Protein AF-A0A2E8YBE5-F1 (afdb_monomer_lite)

Radius of gyration: 21.03 Å; chains: 1; bounding box: 48×28×52 Å

Secondary structure (DSSP, 8-state):
-HHHHHHTT-----S--EEEEETTTTEEEETT--EE-SS-----GGG--TTSHHHHTT-----------S---HHHHHHH-SS-S---PPP---

Sequence (94 aa):
MFERARSAGARIVGDTLVTGLDRADKRVFPDSGAVYAKNTLVATNGYTGDFIPELKRRLLPTGASIIVTESLPEEIMRSALIKPRLFTAPNQDH

Structure (mmCIF, N/CA/C/O backbone):
data_AF-A0A2E8YBE5-F1
#
_entry.id   AF-A0A2E8YBE5-F1
#
loop_
_atom_site.group_PDB
_atom_site.id
_atom_site.type_symbol
_atom_site.label_atom_id
_atom_site.label_alt_id
_atom_site.label_comp_id
_atom_site.label_asym_id
_atom_site.label_entity_id
_atom_site.label_seq_id
_atom_site.pdbx_PDB_ins_code
_atom_site.Cartn_x
_atom_site.Cartn_y
_atom_site.Cartn_z
_atom_site.occupancy
_atom_site.B_iso_or_equiv
_atom_site.auth_seq_id
_atom_site.auth_comp_id
_atom_site.auth_asym_id
_atom_site.auth_atom_id
_atom_site.pdbx_PDB_model_num
ATOM 1 N N . MET A 1 1 ? -17.921 -2.912 -2.879 1.00 80.50 1 MET A N 1
ATOM 2 C CA . MET A 1 1 ? -16.993 -2.227 -3.813 1.00 80.50 1 MET A CA 1
ATOM 3 C C . MET A 1 1 ? -16.125 -3.220 -4.583 1.00 80.50 1 MET A C 1
ATOM 5 O O . MET A 1 1 ? -16.148 -3.163 -5.803 1.00 80.50 1 MET A O 1
ATOM 9 N N . PHE A 1 2 ? -15.447 -4.154 -3.902 1.00 88.69 2 PHE A N 1
ATOM 10 C CA . PHE A 1 2 ? -14.634 -5.223 -4.509 1.00 88.69 2 PHE A CA 1
ATOM 11 C C . PHE A 1 2 ? -15.310 -5.934 -5.698 1.00 88.69 2 PHE A C 1
ATOM 13 O O . PHE A 1 2 ? -14.814 -5.850 -6.819 1.00 88.69 2 PHE A O 1
ATOM 20 N N . GLU A 1 3 ? -16.491 -6.530 -5.494 1.00 92.88 3 GLU A N 1
ATOM 21 C CA . GLU A 1 3 ? -17.185 -7.269 -6.566 1.00 92.88 3 GLU A CA 1
ATOM 22 C C . GLU A 1 3 ? -17.561 -6.397 -7.767 1.00 92.88 3 GLU A C 1
ATOM 24 O O . GLU A 1 3 ? -17.522 -6.856 -8.907 1.00 92.88 3 GLU A O 1
ATOM 29 N N . ARG A 1 4 ? -17.871 -5.114 -7.536 1.00 94.62 4 ARG A N 1
ATOM 30 C CA . ARG A 1 4 ? -18.173 -4.177 -8.626 1.00 94.62 4 ARG A CA 1
ATOM 31 C C . ARG A 1 4 ? -16.936 -3.900 -9.478 1.00 94.62 4 ARG A C 1
ATOM 33 O O . ARG A 1 4 ? -17.041 -3.903 -10.697 1.00 94.62 4 ARG A O 1
ATOM 40 N N . ALA A 1 5 ? -15.773 -3.701 -8.855 1.00 93.81 5 ALA A N 1
ATOM 41 C CA . ALA A 1 5 ? -14.520 -3.488 -9.577 1.00 93.81 5 ALA A CA 1
ATOM 42 C C . ALA A 1 5 ? -14.123 -4.730 -10.387 1.00 93.81 5 ALA A C 1
ATOM 44 O O . ALA A 1 5 ? -13.787 -4.618 -11.565 1.00 93.81 5 ALA A O 1
ATOM 45 N N . ARG A 1 6 ? -14.236 -5.918 -9.781 1.00 94.38 6 ARG A N 1
ATOM 46 C CA . ARG A 1 6 ? -13.949 -7.188 -10.457 1.00 94.38 6 ARG A CA 1
ATOM 47 C C . ARG A 1 6 ? -14.875 -7.421 -11.651 1.00 94.38 6 ARG A C 1
ATOM 49 O O . ARG A 1 6 ? -14.402 -7.740 -12.736 1.00 94.38 6 ARG A O 1
ATOM 56 N N . SER A 1 7 ? -16.176 -7.186 -11.476 1.00 96.44 7 SER A N 1
ATOM 57 C CA . SER A 1 7 ? -17.173 -7.317 -12.551 1.00 96.44 7 SER A CA 1
ATOM 58 C C . SER A 1 7 ? -16.949 -6.323 -13.695 1.00 96.44 7 SER A C 1
ATOM 60 O O . SER A 1 7 ? -17.298 -6.612 -14.833 1.00 96.44 7 SER A O 1
ATOM 62 N N . ALA A 1 8 ? -16.327 -5.174 -13.418 1.00 96.94 8 ALA A N 1
ATOM 63 C CA . ALA A 1 8 ? -15.932 -4.195 -14.431 1.00 96.94 8 ALA A CA 1
ATOM 64 C C . ALA A 1 8 ? -14.611 -4.550 -15.153 1.00 96.94 8 ALA A C 1
ATOM 66 O O . ALA A 1 8 ? -14.115 -3.750 -15.944 1.00 96.94 8 ALA A O 1
ATOM 67 N N . GLY A 1 9 ? -14.021 -5.721 -14.879 1.00 96.94 9 GLY A N 1
ATOM 68 C CA . GLY A 1 9 ? -12.797 -6.204 -15.525 1.00 96.94 9 GLY A CA 1
ATOM 69 C C . GLY A 1 9 ? -11.497 -5.855 -14.796 1.00 96.94 9 GLY A C 1
ATOM 70 O O . GLY A 1 9 ? -10.415 -6.112 -15.326 1.00 96.94 9 GLY A O 1
ATOM 71 N N . ALA A 1 10 ? -11.558 -5.292 -13.584 1.00 96.19 10 ALA A N 1
ATOM 72 C CA . ALA A 1 10 ? -10.352 -5.065 -12.795 1.00 96.19 10 ALA A CA 1
ATOM 73 C C . ALA A 1 10 ? -9.782 -6.395 -12.279 1.00 96.19 10 ALA A C 1
ATOM 75 O O . ALA A 1 10 ? -10.493 -7.207 -11.680 1.00 96.19 10 ALA A O 1
ATOM 76 N N . ARG A 1 11 ? -8.471 -6.594 -12.447 1.00 95.31 11 ARG A N 1
ATOM 77 C CA . ARG A 1 11 ? -7.748 -7.697 -11.806 1.00 95.31 11 ARG A CA 1
ATOM 78 C C . ARG A 1 11 ? -7.288 -7.258 -10.423 1.00 95.31 11 ARG A C 1
ATOM 80 O O . ARG A 1 11 ? -6.540 -6.292 -10.301 1.00 95.31 11 ARG A O 1
ATOM 87 N N . ILE A 1 12 ? -7.727 -7.983 -9.401 1.00 94.38 12 ILE A N 1
ATOM 88 C CA . ILE A 1 12 ? -7.358 -7.733 -8.008 1.00 94.38 12 ILE A CA 1
ATOM 89 C C . ILE A 1 12 ? -6.466 -8.883 -7.559 1.00 94.38 12 ILE A C 1
ATOM 91 O O . ILE A 1 12 ? -6.833 -10.045 -7.722 1.00 94.38 12 ILE A O 1
ATOM 95 N N . VAL A 1 13 ? -5.290 -8.550 -7.038 1.00 94.25 13 VAL A N 1
ATOM 96 C CA . VAL A 1 13 ? -4.307 -9.520 -6.552 1.00 94.25 13 VAL A CA 1
ATOM 97 C C . VAL A 1 13 ? -4.040 -9.180 -5.090 1.00 94.25 13 VAL A C 1
ATOM 99 O O . VAL A 1 13 ? -3.489 -8.121 -4.797 1.00 94.25 13 VAL A O 1
ATOM 102 N N . GLY A 1 14 ? -4.542 -10.026 -4.189 1.00 93.56 14 GLY A N 1
ATOM 103 C CA . GLY A 1 14 ? -4.293 -9.925 -2.751 1.00 93.56 14 GLY A CA 1
ATOM 104 C C . GLY A 1 14 ? -2.933 -10.508 -2.374 1.00 93.56 14 GLY A C 1
ATOM 105 O O . GLY A 1 14 ? -2.253 -11.081 -3.225 1.00 93.56 14 GLY A O 1
ATOM 106 N N . ASP A 1 15 ? -2.549 -10.343 -1.107 1.00 94.06 15 ASP A N 1
ATOM 107 C CA . ASP A 1 15 ? -1.362 -10.975 -0.509 1.00 94.06 15 ASP A CA 1
ATOM 108 C C . ASP A 1 15 ? -0.086 -10.833 -1.354 1.00 94.06 15 ASP A C 1
ATOM 110 O O . ASP A 1 15 ? 0.694 -11.764 -1.512 1.00 94.06 15 ASP A O 1
ATOM 114 N N . THR A 1 16 ? 0.087 -9.655 -1.954 1.00 94.94 16 THR A N 1
ATOM 115 C CA . THR A 1 16 ? 1.180 -9.347 -2.877 1.00 94.94 16 THR A CA 1
ATOM 116 C C . THR A 1 16 ? 1.808 -8.030 -2.454 1.00 94.94 16 THR A C 1
ATOM 118 O O . THR A 1 16 ? 1.236 -6.955 -2.673 1.00 94.94 16 THR A O 1
ATOM 121 N N . LEU A 1 17 ? 2.972 -8.099 -1.812 1.00 93.88 17 LEU A N 1
ATOM 122 C CA . LEU A 1 17 ? 3.665 -6.910 -1.338 1.00 93.88 17 LEU A CA 1
ATOM 123 C C . LEU A 1 17 ? 4.407 -6.241 -2.496 1.00 93.88 17 LEU A C 1
ATOM 125 O O . LEU A 1 17 ? 5.256 -6.844 -3.149 1.00 93.88 17 LEU A O 1
ATOM 129 N N . VAL A 1 18 ? 4.137 -4.955 -2.720 1.00 94.19 18 VAL A N 1
ATOM 130 C CA . VAL A 1 18 ? 4.947 -4.130 -3.624 1.00 94.19 18 VAL A CA 1
ATOM 131 C C . VAL A 1 18 ? 6.172 -3.617 -2.871 1.00 94.19 18 VAL A C 1
ATOM 133 O O . VAL A 1 18 ? 6.046 -2.904 -1.877 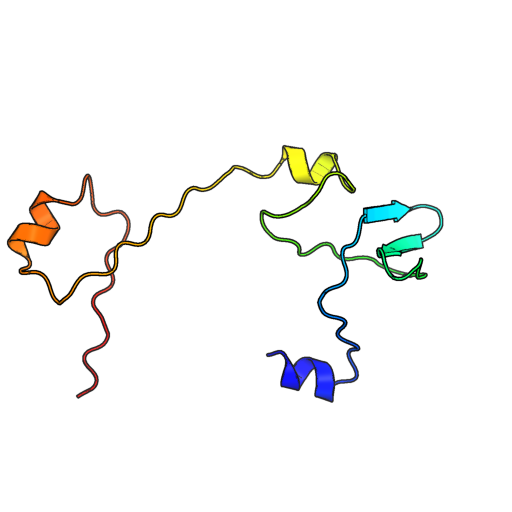1.00 94.19 18 VAL A O 1
ATOM 136 N N . THR A 1 19 ? 7.356 -3.971 -3.364 1.00 94.12 19 THR A N 1
ATOM 137 C CA . THR A 1 19 ? 8.658 -3.657 -2.756 1.00 94.12 19 THR A CA 1
ATOM 138 C C . THR A 1 19 ? 9.435 -2.584 -3.518 1.00 94.12 19 THR A C 1
ATOM 140 O O . THR A 1 19 ? 10.416 -2.057 -2.998 1.00 94.12 19 THR A O 1
ATOM 143 N N . GLY A 1 20 ? 8.995 -2.216 -4.726 1.00 94.25 20 GLY A N 1
ATOM 144 C CA . GLY A 1 20 ? 9.699 -1.261 -5.581 1.00 94.25 20 GLY A CA 1
ATOM 145 C C . GLY A 1 20 ? 8.813 -0.586 -6.625 1.00 94.25 20 GLY A C 1
ATOM 146 O O . GLY A 1 20 ? 7.801 -1.138 -7.067 1.00 94.25 20 GLY A O 1
ATOM 147 N N . LEU A 1 21 ? 9.244 0.595 -7.070 1.00 94.44 21 LEU A N 1
ATOM 148 C CA . LEU A 1 21 ? 8.665 1.333 -8.191 1.00 94.44 21 LEU A CA 1
ATOM 149 C C . LEU A 1 21 ? 9.780 2.012 -8.995 1.00 94.44 21 LEU A C 1
ATOM 151 O O . LEU A 1 21 ? 10.477 2.877 -8.471 1.00 94.44 21 LEU A O 1
ATOM 155 N N . ASP A 1 22 ? 9.884 1.684 -10.280 1.00 94.50 22 ASP A N 1
ATOM 156 C CA . ASP A 1 22 ? 10.679 2.432 -11.251 1.00 94.50 22 ASP A CA 1
ATOM 157 C C . ASP A 1 22 ? 9.745 3.271 -12.128 1.00 94.50 22 ASP A C 1
ATOM 159 O O . ASP A 1 22 ? 8.947 2.756 -12.918 1.00 94.50 22 ASP A O 1
ATOM 163 N N . ARG A 1 23 ? 9.830 4.594 -11.969 1.00 91.50 23 ARG A N 1
ATOM 164 C CA . ARG A 1 23 ? 8.990 5.546 -12.704 1.00 91.50 23 ARG A CA 1
ATOM 165 C C . ARG A 1 23 ? 9.477 5.785 -14.133 1.00 91.50 23 ARG A C 1
ATOM 167 O O . ARG A 1 23 ? 8.647 6.116 -14.977 1.00 91.50 23 ARG A O 1
ATOM 174 N N . ALA A 1 24 ? 10.776 5.642 -14.396 1.00 93.19 24 ALA A N 1
ATOM 175 C CA . ALA A 1 24 ? 11.355 5.859 -15.718 1.00 93.19 24 ALA A CA 1
ATOM 176 C C . ALA A 1 24 ? 10.987 4.696 -16.646 1.00 93.19 24 ALA A C 1
ATOM 178 O O . ALA A 1 24 ? 10.409 4.912 -17.712 1.00 93.19 24 ALA A O 1
ATOM 179 N N . ASP A 1 25 ? 11.187 3.470 -16.162 1.00 96.00 25 ASP A N 1
ATOM 180 C CA . ASP A 1 25 ? 10.872 2.247 -16.905 1.00 96.00 25 ASP A CA 1
ATOM 181 C C . ASP A 1 25 ? 9.405 1.824 -16.778 1.00 96.00 25 ASP A C 1
ATOM 183 O O . ASP A 1 25 ? 8.960 0.877 -17.435 1.00 96.00 25 ASP A O 1
ATOM 187 N N . LYS A 1 26 ? 8.625 2.541 -15.956 1.00 96.62 26 LYS A N 1
ATOM 188 C CA . LYS A 1 26 ? 7.202 2.274 -15.702 1.00 96.62 26 LYS A CA 1
ATOM 189 C C . LYS A 1 26 ? 6.978 0.847 -15.193 1.00 96.62 26 LYS A C 1
ATOM 191 O O . LYS A 1 26 ? 6.082 0.136 -15.657 1.00 96.62 26 LYS A O 1
ATOM 196 N N . ARG A 1 27 ? 7.807 0.418 -14.240 1.00 97.06 27 ARG A N 1
ATOM 197 C CA . ARG A 1 27 ? 7.769 -0.924 -13.645 1.00 97.06 27 ARG A CA 1
ATOM 198 C C . ARG A 1 27 ? 7.432 -0.858 -12.166 1.00 97.06 27 ARG A C 1
ATOM 200 O O . ARG A 1 27 ? 7.962 -0.037 -11.426 1.00 97.06 27 ARG A O 1
ATOM 207 N N . VAL A 1 28 ? 6.574 -1.768 -11.736 1.00 96.38 28 VAL A N 1
ATOM 208 C CA . VAL A 1 28 ? 6.270 -2.019 -10.327 1.00 96.38 28 VAL A CA 1
ATOM 209 C C . VAL A 1 28 ? 6.877 -3.366 -9.967 1.00 96.38 28 VAL A C 1
ATOM 211 O O . VAL A 1 28 ? 6.828 -4.296 -10.776 1.00 96.38 28 VAL A O 1
ATOM 214 N N . PHE A 1 29 ? 7.424 -3.481 -8.761 1.00 96.56 29 PHE A N 1
ATOM 215 C CA . PHE A 1 29 ? 8.068 -4.700 -8.276 1.00 96.56 29 PHE A CA 1
ATOM 216 C C . PHE A 1 29 ? 7.267 -5.308 -7.120 1.00 96.56 29 PHE A C 1
ATOM 218 O O . PHE A 1 29 ? 7.546 -5.025 -5.957 1.00 96.56 29 PHE A O 1
ATOM 225 N N . PRO A 1 30 ? 6.231 -6.102 -7.420 1.00 95.38 30 PRO A N 1
ATOM 226 C CA . PRO A 1 30 ? 5.690 -7.083 -6.493 1.00 95.38 30 PRO A CA 1
ATOM 227 C C . PRO A 1 30 ? 6.722 -8.146 -6.100 1.00 95.38 30 PRO A C 1
ATOM 229 O O . PRO A 1 30 ? 7.582 -8.509 -6.906 1.00 95.38 30 PRO A O 1
ATOM 232 N N . ASP A 1 31 ? 6.571 -8.714 -4.909 1.00 94.25 31 ASP A N 1
ATOM 233 C CA . ASP A 1 31 ? 7.248 -9.945 -4.472 1.00 94.25 31 ASP A CA 1
ATOM 234 C C . ASP A 1 31 ? 6.963 -11.158 -5.380 1.00 94.25 31 ASP A C 1
ATOM 236 O O . ASP A 1 31 ? 7.802 -12.043 -5.522 1.00 94.25 31 ASP A O 1
ATOM 240 N N . SER A 1 32 ? 5.819 -11.157 -6.062 1.00 92.38 32 SER A N 1
ATOM 241 C CA . SER A 1 32 ? 5.414 -12.159 -7.054 1.00 92.38 32 SER A CA 1
ATOM 242 C C . SER A 1 32 ? 5.992 -11.943 -8.461 1.00 92.38 32 SER A C 1
ATOM 244 O O . SER A 1 32 ? 5.735 -12.744 -9.361 1.00 92.38 32 SER A O 1
ATOM 246 N N . GLY A 1 33 ? 6.795 -10.893 -8.667 1.00 93.56 33 GLY A N 1
ATOM 247 C CA . GLY A 1 33 ? 7.467 -10.598 -9.933 1.00 93.56 33 GLY A CA 1
ATOM 248 C C . GLY A 1 33 ? 7.043 -9.271 -10.564 1.00 93.56 33 GLY A C 1
ATOM 249 O O . GLY A 1 33 ? 5.918 -8.800 -10.409 1.00 93.56 33 GLY A O 1
ATOM 250 N N . ALA A 1 34 ? 7.973 -8.653 -11.297 1.00 96.19 34 ALA A N 1
ATOM 251 C CA . ALA A 1 34 ? 7.805 -7.304 -11.831 1.00 96.19 34 ALA A CA 1
ATOM 252 C C . ALA A 1 34 ? 6.712 -7.208 -12.907 1.00 96.19 34 ALA A C 1
ATOM 254 O O . ALA A 1 34 ? 6.608 -8.057 -13.793 1.00 96.19 34 ALA A O 1
ATOM 255 N N . VAL A 1 35 ? 5.970 -6.101 -12.895 1.00 96.56 35 VAL A N 1
ATOM 256 C CA . VAL A 1 35 ? 4.925 -5.796 -13.881 1.00 96.56 35 VAL A CA 1
ATOM 257 C C . VAL A 1 35 ? 5.136 -4.418 -14.497 1.00 96.56 35 VAL A C 1
ATOM 259 O O . VAL A 1 35 ? 5.626 -3.498 -13.845 1.00 96.56 35 VAL A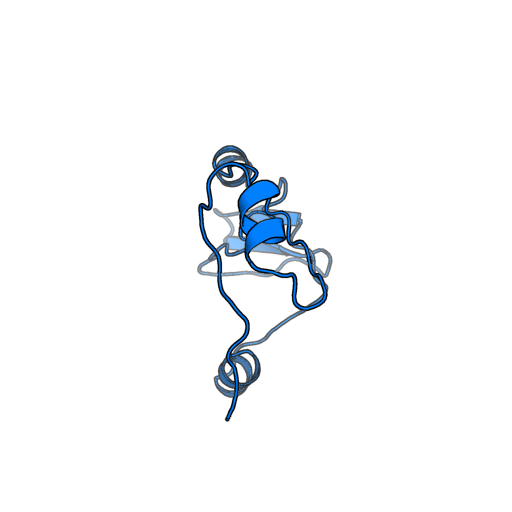 O 1
ATOM 262 N N . TYR A 1 36 ? 4.750 -4.265 -15.762 1.00 97.56 36 TYR A N 1
ATOM 263 C CA . TYR A 1 36 ? 4.744 -2.972 -16.442 1.00 97.56 36 TYR A CA 1
ATOM 264 C C . TYR A 1 36 ? 3.417 -2.243 -16.202 1.00 97.56 36 TYR A C 1
ATOM 266 O O . TYR A 1 36 ? 2.344 -2.829 -16.363 1.00 97.56 36 TYR A O 1
ATOM 274 N N . ALA A 1 37 ? 3.481 -0.956 -15.864 1.00 96.31 37 ALA A N 1
ATOM 275 C CA . ALA A 1 37 ? 2.319 -0.122 -15.590 1.00 96.31 37 ALA A CA 1
ATOM 276 C C . ALA A 1 37 ? 2.479 1.265 -16.222 1.00 96.31 37 ALA A C 1
ATOM 278 O O . ALA A 1 37 ? 3.236 2.100 -15.739 1.00 96.31 37 ALA A O 1
ATOM 279 N N . LYS A 1 38 ? 1.703 1.545 -17.281 1.00 96.25 38 LYS A N 1
ATOM 280 C CA . LYS A 1 38 ? 1.747 2.838 -17.996 1.00 96.25 38 LYS A CA 1
ATOM 281 C C . LYS A 1 38 ? 1.560 4.041 -17.066 1.00 96.25 38 LYS A C 1
ATOM 283 O O . LYS A 1 38 ? 2.232 5.050 -17.251 1.00 96.25 38 LYS A O 1
ATOM 288 N N . ASN A 1 39 ? 0.644 3.903 -16.108 1.00 95.62 39 ASN A N 1
ATOM 289 C CA . ASN A 1 39 ? 0.347 4.857 -15.047 1.00 95.62 39 ASN A CA 1
ATOM 290 C C . ASN A 1 39 ? 0.268 4.089 -13.724 1.00 95.62 39 ASN A C 1
ATOM 292 O O . ASN A 1 39 ? -0.265 2.980 -13.701 1.00 95.62 39 ASN A O 1
ATOM 296 N N . THR A 1 40 ? 0.758 4.685 -12.637 1.00 93.94 40 THR A N 1
ATOM 297 C CA . THR A 1 40 ? 0.738 4.074 -11.299 1.00 93.94 40 THR A CA 1
ATOM 298 C C . THR A 1 40 ? 0.091 5.025 -10.298 1.00 93.94 40 THR A C 1
ATOM 300 O O . THR A 1 40 ? 0.501 6.180 -10.192 1.00 93.94 40 THR A O 1
ATOM 303 N N . LEU A 1 41 ? -0.897 4.527 -9.551 1.00 93.19 41 LEU A N 1
ATOM 304 C CA . LEU A 1 41 ? -1.511 5.210 -8.413 1.00 93.19 41 LEU A CA 1
ATOM 305 C C . LEU A 1 41 ? -1.149 4.458 -7.132 1.00 93.19 41 LEU A C 1
ATOM 307 O O . LEU A 1 41 ? -1.341 3.248 -7.048 1.00 93.19 41 LEU A O 1
ATOM 311 N N . VAL A 1 42 ? -0.654 5.182 -6.133 1.00 91.88 42 VAL A N 1
ATOM 312 C CA . VAL A 1 42 ? -0.293 4.619 -4.829 1.00 91.88 42 VAL A CA 1
ATOM 313 C C . VAL A 1 42 ? -1.389 4.980 -3.838 1.00 91.88 42 VAL A C 1
ATOM 315 O O . VAL A 1 42 ? -1.624 6.156 -3.576 1.00 91.88 42 VAL A O 1
ATOM 318 N N . ALA A 1 43 ? -2.065 3.960 -3.315 1.00 92.06 43 ALA A N 1
ATOM 319 C CA . ALA A 1 43 ? -3.218 4.099 -2.425 1.00 92.06 43 ALA A CA 1
ATOM 320 C C . ALA A 1 43 ? -3.077 3.210 -1.173 1.00 92.06 43 ALA A C 1
ATOM 322 O O . ALA A 1 43 ? -4.017 2.553 -0.743 1.00 92.06 43 ALA A O 1
ATOM 323 N N . THR A 1 44 ? -1.875 3.170 -0.594 1.00 89.44 44 THR A N 1
ATOM 324 C CA . THR A 1 44 ? -1.498 2.360 0.584 1.00 89.44 44 THR A CA 1
ATOM 325 C C . THR A 1 44 ? -1.937 2.964 1.924 1.00 89.44 44 THR A C 1
ATOM 327 O O . THR A 1 44 ? -1.611 2.423 2.980 1.00 89.44 44 THR A O 1
ATOM 330 N N . ASN A 1 45 ? -2.663 4.088 1.916 1.00 85.69 45 ASN A N 1
ATOM 331 C CA . ASN A 1 45 ? -2.971 4.879 3.113 1.00 85.69 45 ASN A CA 1
ATOM 332 C C . ASN A 1 45 ? -1.691 5.171 3.935 1.00 85.69 45 ASN A C 1
ATOM 334 O O . ASN A 1 45 ? -0.635 5.478 3.375 1.00 85.69 45 ASN A O 1
ATOM 338 N N . GLY A 1 46 ? -1.774 5.052 5.266 1.00 80.25 46 GLY A N 1
ATOM 339 C CA . GLY A 1 46 ? -0.655 5.220 6.199 1.00 80.25 46 GLY A CA 1
ATOM 340 C C . GLY A 1 46 ? 0.404 4.111 6.156 1.00 80.25 46 GLY A C 1
ATOM 341 O O . GLY A 1 46 ? 1.410 4.215 6.848 1.00 80.25 46 GLY A O 1
ATOM 342 N N . TYR A 1 47 ? 0.212 3.070 5.343 1.00 83.62 47 TYR A N 1
ATOM 343 C CA . TYR A 1 47 ? 1.064 1.876 5.307 1.00 83.62 47 TYR A CA 1
ATOM 344 C C . TYR A 1 47 ? 2.045 1.888 4.132 1.00 83.62 47 TYR A C 1
ATOM 346 O O . TYR A 1 47 ? 2.462 0.842 3.638 1.00 83.62 47 TYR A O 1
ATOM 354 N N . THR A 1 48 ? 2.404 3.075 3.641 1.00 86.44 48 THR A N 1
ATOM 355 C CA . THR A 1 48 ? 3.416 3.186 2.587 1.00 86.44 48 THR A CA 1
ATOM 356 C C . THR A 1 48 ? 4.771 2.739 3.134 1.00 86.44 48 THR A C 1
ATOM 358 O O . THR A 1 48 ? 5.315 3.368 4.043 1.00 86.44 48 THR A O 1
ATOM 361 N N . GLY A 1 49 ? 5.305 1.651 2.575 1.00 81.62 49 GLY A N 1
ATOM 362 C CA . GLY A 1 49 ? 6.635 1.139 2.898 1.00 81.62 49 GLY A CA 1
ATOM 363 C C . GLY A 1 49 ? 7.772 2.002 2.340 1.00 81.62 49 GLY A C 1
ATOM 364 O O . GLY A 1 49 ? 7.574 3.119 1.864 1.00 81.62 49 GLY A O 1
ATOM 365 N N . ASP A 1 50 ? 8.989 1.465 2.371 1.00 85.94 50 ASP A N 1
ATOM 366 C CA . ASP A 1 50 ? 10.201 2.203 1.980 1.00 85.94 50 ASP A CA 1
ATOM 367 C C . ASP A 1 50 ? 10.382 2.388 0.468 1.00 85.94 50 ASP A C 1
ATOM 369 O O . ASP A 1 50 ? 11.242 3.152 0.039 1.00 85.94 50 ASP A O 1
ATOM 373 N N . PHE A 1 51 ? 9.539 1.759 -0.353 1.00 88.31 51 PHE A N 1
ATOM 374 C CA . PHE A 1 51 ? 9.648 1.815 -1.812 1.00 88.31 51 PHE A CA 1
ATOM 375 C C . PHE A 1 51 ? 9.297 3.188 -2.417 1.00 88.31 51 PHE A C 1
ATOM 377 O O . PHE A 1 51 ? 9.591 3.432 -3.586 1.00 88.31 51 PHE A O 1
ATOM 384 N N . ILE A 1 52 ? 8.685 4.094 -1.634 1.00 89.56 52 ILE A N 1
ATOM 385 C CA . ILE A 1 52 ? 8.488 5.515 -1.984 1.00 89.56 52 ILE A CA 1
ATOM 386 C C . ILE A 1 52 ? 8.816 6.393 -0.763 1.00 89.56 52 ILE A C 1
ATOM 388 O O . ILE A 1 52 ? 7.912 6.806 -0.021 1.00 89.56 52 ILE A O 1
ATOM 392 N N . PRO A 1 53 ? 10.105 6.713 -0.537 1.00 86.00 53 PRO A N 1
ATOM 393 C CA . PRO A 1 53 ? 10.547 7.464 0.637 1.00 86.00 53 PRO A CA 1
ATOM 394 C C . PRO A 1 53 ? 9.898 8.848 0.772 1.00 86.00 53 PRO A C 1
ATOM 396 O O . PRO A 1 53 ? 9.679 9.329 1.884 1.00 86.00 53 PRO A O 1
ATOM 399 N N . GLU A 1 54 ? 9.566 9.509 -0.342 1.00 86.56 54 GLU A N 1
ATOM 400 C CA . GLU A 1 54 ? 8.942 10.836 -0.320 1.00 86.56 54 GLU A CA 1
ATOM 401 C C . GLU A 1 54 ? 7.522 10.807 0.245 1.00 86.56 54 GLU A C 1
ATOM 403 O O . GLU A 1 54 ? 7.097 11.775 0.875 1.00 86.56 54 GLU A O 1
ATOM 408 N N . LEU A 1 55 ? 6.793 9.707 0.030 1.00 84.06 55 LEU A N 1
ATOM 409 C CA . LEU A 1 55 ? 5.439 9.540 0.547 1.00 84.06 55 LEU A CA 1
ATOM 410 C C . LEU A 1 55 ? 5.480 9.150 2.026 1.00 84.06 55 LEU A C 1
ATOM 412 O O . LEU A 1 55 ? 4.761 9.750 2.823 1.00 84.06 55 LEU A O 1
ATOM 416 N N . LYS A 1 56 ? 6.392 8.249 2.416 1.00 81.81 56 LYS A N 1
ATOM 417 C CA . LYS A 1 56 ? 6.589 7.845 3.818 1.00 81.81 56 LYS A CA 1
ATOM 418 C C . LYS A 1 56 ? 6.872 9.041 4.738 1.00 81.81 56 LYS A C 1
ATOM 420 O O . LYS A 1 56 ? 6.280 9.138 5.807 1.00 81.81 56 LYS A O 1
ATOM 425 N N . ARG A 1 57 ? 7.696 10.005 4.301 1.00 82.19 57 ARG A N 1
ATOM 426 C CA . ARG A 1 57 ? 8.011 11.225 5.079 1.00 82.19 57 ARG A CA 1
ATOM 427 C C . ARG A 1 57 ? 6.826 12.173 5.301 1.00 82.19 57 ARG A C 1
ATOM 429 O O . ARG A 1 57 ? 6.913 13.045 6.157 1.00 82.19 57 ARG A O 1
ATOM 436 N N . ARG A 1 58 ? 5.747 12.049 4.523 1.00 82.44 58 ARG A N 1
ATOM 437 C CA . ARG A 1 58 ? 4.569 12.934 4.589 1.00 82.44 58 ARG A CA 1
ATOM 438 C C . ARG A 1 58 ? 3.405 12.323 5.373 1.00 82.44 58 ARG A C 1
ATOM 440 O O . ARG A 1 58 ? 2.382 12.984 5.533 1.00 82.44 58 ARG A O 1
ATOM 447 N N . LEU A 1 59 ? 3.548 11.085 5.846 1.00 80.12 59 LEU A N 1
ATOM 448 C CA . LEU A 1 59 ? 2.544 10.402 6.653 1.00 80.12 59 LEU A CA 1
ATOM 449 C C . LEU A 1 59 ? 2.758 10.736 8.132 1.00 80.12 59 LEU A C 1
ATOM 451 O O . LEU A 1 59 ? 3.795 10.416 8.708 1.00 80.12 59 LEU A O 1
ATOM 455 N N . LEU A 1 60 ? 1.763 11.372 8.749 1.00 78.62 60 LEU A N 1
ATOM 456 C CA . LEU A 1 60 ? 1.719 11.536 10.198 1.00 78.62 60 LEU A CA 1
ATOM 457 C C . LEU A 1 60 ? 1.139 10.254 10.812 1.00 78.62 60 LEU A C 1
ATOM 459 O O . LEU A 1 60 ? 0.045 9.851 10.411 1.00 78.62 60 LEU A O 1
ATOM 463 N N . PRO A 1 61 ? 1.818 9.605 11.773 1.00 68.06 61 PRO A N 1
ATOM 464 C CA . PRO A 1 61 ? 1.237 8.470 12.473 1.00 68.06 61 PRO A CA 1
ATOM 465 C C . PRO A 1 61 ? 0.030 8.946 13.289 1.00 68.06 61 PRO A C 1
ATOM 467 O O . PRO A 1 61 ? 0.168 9.700 14.251 1.00 68.06 61 PRO A O 1
ATOM 470 N N . THR A 1 62 ? -1.169 8.512 12.903 1.00 68.56 62 THR A N 1
ATOM 471 C CA . THR A 1 62 ? -2.394 8.751 13.671 1.00 68.56 62 THR A CA 1
ATOM 472 C C . THR A 1 62 ? -2.695 7.523 14.520 1.00 68.56 62 THR A C 1
ATOM 474 O O . THR A 1 62 ? -3.105 6.490 13.994 1.00 68.56 62 THR A O 1
ATOM 477 N N . 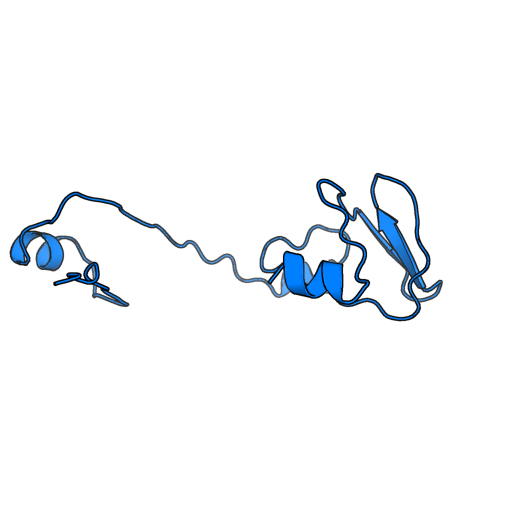GLY A 1 63 ? -2.495 7.624 15.834 1.00 68.06 63 GLY A N 1
ATOM 478 C CA . GLY A 1 63 ? -2.961 6.612 16.779 1.00 68.06 63 GLY A CA 1
ATOM 479 C C . GLY A 1 63 ? -4.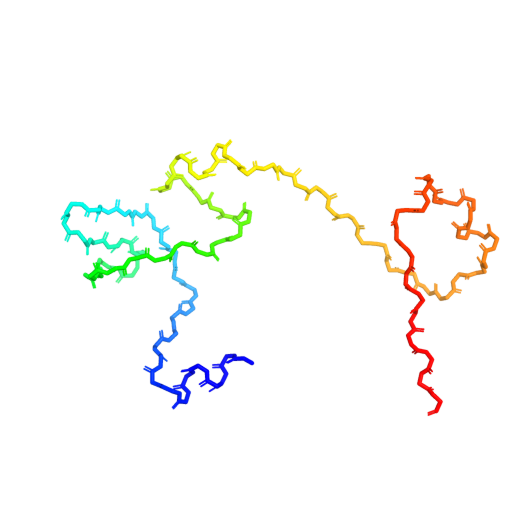458 6.782 17.017 1.00 68.06 63 GLY A C 1
ATOM 480 O O . GLY A 1 63 ? -4.862 7.701 17.726 1.00 68.06 63 GLY A O 1
ATOM 481 N N . ALA A 1 64 ? -5.279 5.930 16.408 1.00 70.81 64 ALA A N 1
ATOM 482 C CA . ALA A 1 64 ? -6.684 5.804 16.770 1.00 70.81 64 ALA A CA 1
ATOM 483 C C . ALA A 1 64 ? -6.826 4.624 17.735 1.00 70.81 64 ALA A C 1
ATOM 485 O O . ALA A 1 64 ? -6.474 3.498 17.389 1.00 70.81 64 ALA A O 1
ATOM 486 N N . SER A 1 65 ? -7.340 4.887 18.933 1.00 70.19 65 SER A N 1
ATOM 487 C CA . SER A 1 65 ? -7.710 3.843 19.887 1.00 70.19 65 SER A CA 1
ATOM 488 C C . SER A 1 65 ? -9.222 3.694 19.870 1.00 70.19 65 SER A C 1
ATOM 490 O O . SER A 1 65 ? -9.941 4.676 20.050 1.00 70.19 65 SER A O 1
ATOM 492 N N . ILE A 1 66 ? -9.698 2.472 19.651 1.00 79.06 66 ILE A N 1
ATOM 493 C CA . ILE A 1 66 ? -11.114 2.128 19.762 1.00 79.06 66 ILE A CA 1
ATOM 494 C C . ILE A 1 66 ? -11.281 1.358 21.065 1.00 79.06 66 ILE A C 1
ATOM 496 O O . ILE A 1 66 ? -10.601 0.359 21.289 1.00 79.06 66 ILE A O 1
ATOM 500 N N . ILE A 1 67 ? -12.181 1.835 21.917 1.00 79.12 67 ILE A N 1
ATOM 501 C CA . ILE A 1 67 ? -12.610 1.127 23.120 1.00 79.12 67 ILE A CA 1
ATOM 502 C C . ILE A 1 67 ? -14.011 0.605 22.825 1.00 79.12 67 ILE A C 1
ATOM 504 O O . ILE A 1 67 ? -14.900 1.386 22.493 1.00 79.12 67 ILE A O 1
ATOM 508 N N . VAL A 1 68 ? -14.192 -0.710 22.917 1.00 79.75 68 VAL A N 1
ATOM 509 C CA . VAL A 1 68 ? -15.498 -1.355 22.767 1.00 79.75 68 VAL A CA 1
ATOM 510 C C . VAL A 1 6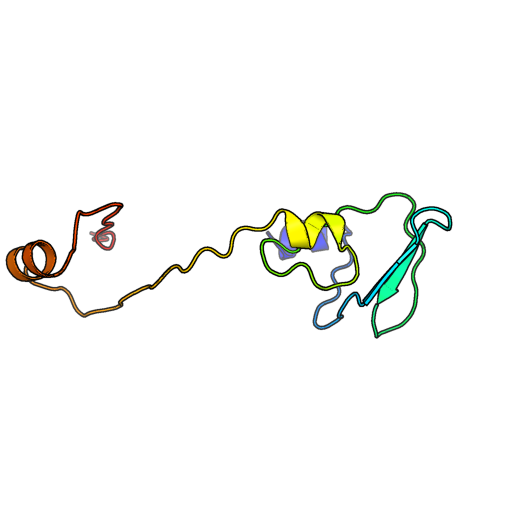8 ? -15.931 -1.821 24.146 1.00 79.75 68 VAL A C 1
ATOM 512 O O . VAL A 1 68 ? -15.273 -2.667 24.749 1.00 79.75 68 VAL A O 1
ATOM 515 N N . THR A 1 69 ? -17.013 -1.244 24.652 1.00 81.19 69 THR A N 1
ATOM 516 C CA . THR A 1 69 ? -17.631 -1.628 25.922 1.00 81.19 69 THR A CA 1
ATOM 517 C C . THR A 1 69 ? -19.056 -2.098 25.673 1.00 81.19 69 THR A C 1
ATOM 519 O O . THR A 1 69 ? -19.647 -1.801 24.633 1.00 81.19 69 THR A O 1
ATOM 522 N N . GLU A 1 70 ? -19.640 -2.786 26.650 1.00 82.06 70 GLU A N 1
ATOM 523 C CA . GLU A 1 70 ? -21.099 -2.813 26.767 1.00 82.06 70 GLU A CA 1
ATOM 524 C C . GLU A 1 70 ? -21.654 -1.386 26.920 1.00 82.06 70 GLU A C 1
ATOM 526 O O . GLU A 1 70 ? -20.895 -0.425 27.103 1.00 82.06 70 GLU A O 1
ATOM 531 N N . SER A 1 71 ? -22.975 -1.226 26.817 1.00 77.94 71 SER A N 1
ATOM 532 C CA . SER A 1 71 ? -23.598 0.091 26.946 1.00 77.94 71 SER A CA 1
ATOM 533 C C . SER A 1 71 ? -23.279 0.685 28.319 1.00 77.94 71 SER A C 1
ATOM 535 O O . SER A 1 71 ? -23.797 0.240 29.340 1.00 77.94 71 SER A O 1
ATOM 537 N N . LEU A 1 72 ? -22.415 1.696 28.342 1.00 77.94 72 LEU A N 1
ATOM 538 C CA . LEU A 1 72 ? -22.032 2.381 29.567 1.00 77.94 72 LEU A CA 1
ATOM 539 C C . LEU A 1 72 ? -23.104 3.413 29.942 1.00 77.94 72 LEU A C 1
ATOM 541 O O . LEU A 1 72 ? -23.642 4.085 29.057 1.00 77.94 72 LEU A O 1
ATOM 545 N N . PRO A 1 73 ? -23.387 3.609 31.239 1.00 80.94 73 PRO A N 1
ATOM 546 C CA . PRO A 1 73 ? -24.116 4.777 31.708 1.00 80.94 73 PRO A CA 1
ATOM 547 C C . PRO A 1 73 ? -23.426 6.072 31.260 1.00 80.94 73 PRO A C 1
ATOM 549 O O . PRO A 1 73 ? -22.197 6.191 31.297 1.00 80.94 73 PRO A O 1
ATOM 552 N N . GLU A 1 74 ? -24.221 7.063 30.862 1.00 78.56 74 GLU A N 1
ATOM 553 C CA . GLU A 1 74 ? -23.735 8.317 30.274 1.00 78.56 74 GLU A CA 1
ATOM 554 C C . GLU A 1 74 ? -22.748 9.070 31.186 1.00 78.56 74 GLU A C 1
ATOM 556 O O . GLU A 1 74 ? -21.770 9.657 30.721 1.00 78.56 74 GLU A O 1
ATOM 561 N N . GLU A 1 75 ? -22.955 8.995 32.499 1.00 80.25 75 GLU A N 1
ATOM 562 C CA . GLU A 1 75 ? -22.115 9.639 33.510 1.00 80.25 75 GLU A CA 1
ATOM 563 C C . GLU A 1 75 ? -20.694 9.048 33.578 1.00 80.25 75 GLU A C 1
ATOM 565 O O . GLU A 1 75 ? -19.704 9.775 33.717 1.00 80.25 75 GLU A O 1
ATOM 570 N N . ILE A 1 76 ? -20.561 7.735 33.360 1.00 81.06 76 ILE A N 1
ATOM 571 C CA . ILE A 1 76 ? -19.258 7.058 33.289 1.00 81.06 76 ILE A CA 1
ATOM 572 C C . ILE A 1 76 ? -18.539 7.440 31.990 1.00 81.06 76 ILE A C 1
ATOM 574 O O . ILE A 1 76 ? -17.348 7.749 32.006 1.00 81.06 76 ILE A O 1
ATOM 578 N N . MET A 1 77 ? -19.257 7.515 30.865 1.00 79.12 77 MET A N 1
ATOM 579 C CA . MET A 1 77 ? -18.662 7.963 29.599 1.00 79.12 77 MET A CA 1
ATOM 580 C C . MET A 1 77 ? -18.148 9.405 29.673 1.00 79.12 77 MET A C 1
ATOM 582 O O . MET A 1 77 ? -17.055 9.699 29.185 1.00 79.12 77 MET A O 1
ATOM 586 N N . ARG A 1 78 ? -18.902 10.306 30.313 1.00 77.06 78 ARG A N 1
ATOM 587 C CA . ARG A 1 78 ? -18.520 11.719 30.463 1.00 77.06 78 ARG A CA 1
ATOM 588 C C . ARG A 1 78 ? -17.294 11.916 31.355 1.00 77.06 78 ARG A C 1
ATOM 590 O O . ARG A 1 78 ? -16.509 12.820 31.083 1.00 77.06 78 ARG A O 1
ATOM 597 N N . SER A 1 79 ? -17.116 11.082 32.380 1.00 80.81 79 SER A N 1
ATOM 598 C CA . SER A 1 79 ? -15.950 11.148 33.273 1.00 80.81 79 SER A CA 1
ATOM 599 C C . SER A 1 79 ? -14.690 10.501 32.682 1.00 80.81 79 SER A C 1
ATOM 601 O O . SER A 1 79 ? -13.587 10.974 32.947 1.00 80.81 79 SER A O 1
ATOM 603 N N . ALA A 1 80 ? -14.833 9.465 31.849 1.00 74.38 80 ALA A N 1
ATOM 604 C CA . ALA A 1 80 ? -13.701 8.748 31.257 1.00 74.38 80 ALA A CA 1
ATOM 605 C C . ALA A 1 80 ? -13.069 9.457 30.040 1.00 74.38 80 ALA A C 1
ATOM 607 O O . ALA A 1 80 ? -11.894 9.244 29.733 1.00 74.38 80 ALA A O 1
ATOM 608 N N . LEU A 1 81 ? -13.826 10.291 29.321 1.00 75.88 81 LEU A N 1
ATOM 609 C CA . LEU A 1 81 ? -13.365 10.919 28.081 1.00 75.88 81 LEU A CA 1
ATOM 610 C C . LEU A 1 81 ? -12.692 12.276 28.333 1.00 75.88 81 LEU A C 1
ATOM 612 O O . LEU A 1 81 ? -13.337 13.275 28.649 1.00 75.88 81 LEU A O 1
ATOM 616 N N . ILE A 1 82 ? -11.383 12.352 28.081 1.00 62.75 82 ILE A N 1
ATOM 617 C CA . ILE A 1 82 ? -10.631 13.615 28.102 1.00 62.75 82 ILE A CA 1
ATOM 618 C C . ILE A 1 82 ? -10.982 14.417 26.835 1.00 62.75 82 ILE A C 1
ATOM 620 O O . ILE A 1 82 ? -10.330 14.281 25.804 1.00 62.75 82 ILE A O 1
ATOM 624 N N . LYS A 1 83 ? -12.021 15.261 26.932 1.00 62.41 83 LYS A N 1
ATOM 625 C CA . LYS A 1 83 ? -12.610 16.100 25.862 1.00 62.41 83 LYS A CA 1
ATOM 626 C C . LYS A 1 83 ? -13.167 15.280 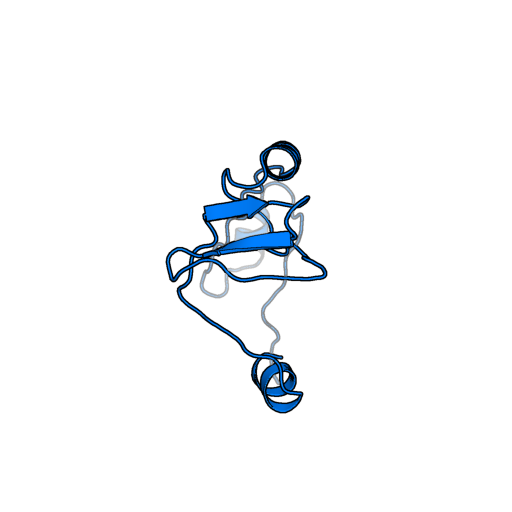24.679 1.00 62.41 83 LYS A C 1
ATOM 628 O O . LYS A 1 83 ? -12.392 14.840 23.829 1.00 62.41 83 LYS A O 1
ATOM 633 N N . PRO A 1 84 ? -14.497 15.113 24.551 1.00 56.66 84 PRO A N 1
ATOM 634 C CA . PRO A 1 84 ? -15.071 14.291 23.490 1.00 56.66 84 PRO A CA 1
ATOM 635 C C . PRO A 1 84 ? -14.776 14.918 22.120 1.00 56.66 84 PRO A C 1
ATOM 637 O O . PRO A 1 84 ? -15.312 15.971 21.785 1.00 56.66 84 PRO A O 1
ATOM 640 N N . ARG A 1 85 ? -13.892 14.289 21.333 1.00 60.00 85 ARG A N 1
ATOM 641 C CA . ARG A 1 85 ? -13.629 14.699 19.942 1.00 60.00 85 ARG A CA 1
ATOM 642 C C . ARG A 1 85 ? -14.647 14.105 18.966 1.00 60.00 85 ARG A C 1
ATOM 644 O O . ARG A 1 85 ? -14.935 14.747 17.965 1.00 60.00 85 ARG A O 1
ATOM 651 N N . LEU A 1 86 ? -15.205 12.928 19.271 1.00 63.50 86 LEU A N 1
ATOM 652 C CA . LEU A 1 86 ? -16.356 12.334 18.584 1.00 63.50 86 LEU A CA 1
ATOM 653 C C . LEU A 1 86 ? -16.915 11.172 19.425 1.00 63.50 86 LEU A C 1
ATOM 655 O O . LEU A 1 86 ? -16.158 10.282 19.805 1.00 63.50 86 LEU A O 1
ATOM 659 N N . PHE A 1 87 ? -18.218 11.179 19.708 1.00 65.00 87 PHE A N 1
ATOM 660 C CA . PHE A 1 87 ? -18.950 10.055 20.299 1.00 65.00 87 PHE A CA 1
ATOM 661 C C . PHE A 1 87 ? -20.092 9.689 19.351 1.00 65.00 87 PHE A C 1
ATOM 663 O O . PHE A 1 87 ? -20.880 10.558 18.981 1.00 65.00 87 PHE A O 1
ATOM 670 N N . THR A 1 88 ? -20.174 8.424 18.949 1.00 64.88 88 THR A N 1
ATOM 671 C CA . THR A 1 88 ? -21.296 7.886 18.172 1.00 64.88 88 THR A CA 1
ATOM 672 C C . THR A 1 88 ? -21.915 6.748 18.967 1.00 64.88 88 THR A C 1
ATOM 674 O O . THR A 1 88 ? -21.282 5.705 19.136 1.00 64.88 88 THR A O 1
ATOM 677 N N . ALA A 1 89 ? -23.129 6.959 19.477 1.00 64.06 89 ALA A N 1
ATOM 678 C CA . ALA A 1 89 ? -23.920 5.882 20.057 1.00 64.06 89 ALA A CA 1
ATOM 679 C C . ALA A 1 89 ? -24.268 4.859 18.958 1.00 64.06 89 ALA A C 1
ATOM 681 O O . ALA A 1 89 ? -24.450 5.260 17.803 1.00 64.06 89 ALA A O 1
ATOM 682 N N . PRO A 1 90 ? -24.350 3.557 19.279 1.00 61.09 90 PRO A N 1
ATOM 683 C CA . PRO A 1 90 ? -24.866 2.573 18.337 1.00 61.09 90 PRO A CA 1
ATOM 684 C C . PRO A 1 90 ? -26.271 2.988 17.882 1.00 61.09 90 PRO A C 1
ATOM 686 O O . PRO A 1 90 ? -27.077 3.438 18.700 1.00 61.09 90 PRO A O 1
ATOM 689 N N . ASN A 1 91 ? -26.551 2.855 16.581 1.00 56.00 91 ASN A N 1
ATOM 690 C CA . ASN A 1 91 ? -27.902 3.026 16.055 1.00 56.00 91 ASN A CA 1
ATOM 691 C C . ASN A 1 91 ? -28.825 2.072 16.817 1.00 56.00 91 ASN A C 1
ATOM 693 O O . ASN A 1 91 ? -28.615 0.860 16.800 1.00 56.00 91 ASN A O 1
ATOM 697 N N . GLN A 1 92 ? -29.817 2.627 17.506 1.00 50.25 92 GLN A N 1
ATOM 698 C CA . GLN A 1 92 ? -30.936 1.833 17.982 1.00 50.25 92 GLN A CA 1
ATOM 699 C C . GLN A 1 92 ? -31.824 1.577 16.771 1.00 50.25 92 GLN A C 1
ATOM 701 O O . GLN A 1 92 ? -32.614 2.432 16.376 1.00 50.25 92 GLN A O 1
ATOM 706 N N . ASP A 1 93 ? -31.610 0.431 16.132 1.00 48.44 93 ASP A N 1
ATOM 707 C CA . ASP A 1 93 ? -32.588 -0.118 15.206 1.00 48.44 93 ASP A CA 1
ATOM 708 C C . ASP A 1 93 ? -33.859 -0.405 16.024 1.00 48.44 93 ASP A C 1
ATOM 710 O O . ASP A 1 93 ? -33.833 -1.189 16.977 1.00 48.44 93 ASP A O 1
ATOM 714 N N . HIS A 1 94 ? -34.929 0.324 15.699 1.00 43.19 94 HIS A N 1
ATOM 715 C CA . HIS A 1 94 ? -36.289 0.061 16.168 1.00 43.19 94 HIS A CA 1
ATOM 716 C C . HIS A 1 94 ? -36.896 -1.125 15.417 1.00 43.19 94 HIS A C 1
ATOM 718 O O . HIS A 1 94 ? -36.691 -1.203 14.182 1.00 43.19 94 HIS A O 1
#

Foldseek 3Di:
DVVVCVVVVDDDDPPWDFPAADPVQQWTQTPVGIDHHPDDDDDCQQPDDPRDVVVVVVRDDDDDDDDDDDDDDPVVVVVPDPDPPDDDDPDPDD

pLDDT: mean 83.59, std 12.96, range [43.19, 97.56]